Protein AF-A0A932DMV0-F1 (afdb_monomer)

Radius of gyration: 22.1 Å; Cα contacts (8 Å, |Δi|>4): 110; chains: 1; bounding box: 45×32×61 Å

Structure (mmCIF, N/CA/C/O backbone):
data_AF-A0A932DMV0-F1
#
_entry.id   AF-A0A932DMV0-F1
#
loop_
_atom_site.group_PDB
_atom_site.id
_atom_site.type_symbol
_atom_site.label_atom_id
_atom_site.label_alt_id
_atom_site.label_comp_id
_atom_site.label_asym_id
_atom_site.label_entity_id
_atom_site.label_seq_id
_atom_site.pdbx_PDB_ins_code
_atom_site.Cartn_x
_atom_site.Cartn_y
_atom_site.Cartn_z
_atom_site.occupancy
_atom_site.B_iso_or_equiv
_atom_site.auth_seq_id
_atom_site.auth_comp_id
_atom_site.auth_asym_id
_atom_site.auth_atom_id
_atom_site.pdbx_PDB_model_num
ATOM 1 N N . VAL A 1 1 ? 15.074 -5.348 -21.828 1.00 85.62 1 VAL A N 1
ATOM 2 C CA . VAL A 1 1 ? 14.915 -6.667 -22.477 1.00 85.62 1 VAL A CA 1
ATOM 3 C C . VAL A 1 1 ? 15.693 -6.697 -23.782 1.00 85.62 1 VAL A C 1
ATOM 5 O O . VAL A 1 1 ? 15.399 -5.879 -24.651 1.00 85.62 1 VAL A O 1
ATOM 8 N N . PRO A 1 2 ? 16.720 -7.553 -23.902 1.00 90.94 2 PRO A N 1
ATOM 9 C CA . PRO A 1 2 ? 17.424 -7.769 -25.163 1.00 90.94 2 PRO A CA 1
ATOM 10 C C . PRO A 1 2 ? 16.504 -8.474 -26.169 1.00 90.94 2 PRO A C 1
ATOM 12 O O . PRO A 1 2 ? 15.590 -9.199 -25.781 1.00 90.94 2 PRO A O 1
ATOM 15 N N . GLY A 1 3 ? 16.737 -8.282 -27.464 1.00 93.56 3 GLY A N 1
ATOM 16 C CA . GLY A 1 3 ? 15.929 -8.932 -28.498 1.00 93.56 3 GLY A CA 1
ATOM 17 C C . GLY A 1 3 ? 16.703 -9.274 -29.765 1.00 93.56 3 GLY A C 1
ATOM 18 O O . GLY A 1 3 ? 17.837 -8.836 -29.957 1.00 93.56 3 GLY A O 1
ATOM 19 N N . ASN A 1 4 ? 16.082 -10.070 -30.638 1.00 95.50 4 ASN A N 1
ATOM 20 C CA . ASN A 1 4 ? 16.694 -10.544 -31.881 1.00 95.50 4 ASN A CA 1
ATOM 21 C C . ASN A 1 4 ? 17.152 -9.369 -32.768 1.00 95.50 4 ASN A C 1
ATOM 23 O O . ASN A 1 4 ? 16.371 -8.465 -33.057 1.00 95.50 4 ASN A O 1
ATOM 27 N N . ILE A 1 5 ? 18.398 -9.417 -33.249 1.00 93.19 5 ILE A N 1
ATOM 28 C CA . ILE A 1 5 ? 19.020 -8.373 -34.079 1.00 93.19 5 ILE A CA 1
ATOM 29 C C . ILE A 1 5 ? 18.283 -8.095 -35.400 1.00 93.19 5 ILE A C 1
ATOM 31 O O . ILE A 1 5 ? 18.392 -6.992 -35.934 1.00 93.19 5 ILE A O 1
ATOM 35 N N . ILE A 1 6 ? 17.524 -9.067 -35.921 1.00 95.38 6 ILE A N 1
ATOM 36 C CA . ILE A 1 6 ? 16.751 -8.930 -37.166 1.00 95.38 6 ILE A CA 1
ATOM 37 C C . ILE A 1 6 ? 15.407 -8.226 -36.908 1.00 95.38 6 ILE A C 1
ATOM 39 O O . ILE A 1 6 ? 14.844 -7.592 -37.802 1.00 95.38 6 ILE A O 1
ATOM 43 N N . ASN A 1 7 ? 14.890 -8.279 -35.676 1.00 95.38 7 ASN A N 1
ATOM 44 C CA . ASN A 1 7 ? 13.628 -7.637 -35.334 1.00 95.38 7 ASN A CA 1
ATOM 45 C C . ASN A 1 7 ? 13.817 -6.117 -35.206 1.00 95.38 7 ASN A C 1
ATOM 47 O O . ASN A 1 7 ? 14.550 -5.626 -34.344 1.00 95.38 7 ASN A O 1
ATOM 51 N N . ARG A 1 8 ? 13.098 -5.347 -36.033 1.00 93.94 8 ARG A N 1
ATOM 52 C CA . ARG A 1 8 ? 13.139 -3.875 -35.999 1.00 93.94 8 ARG A CA 1
ATOM 53 C C . ARG A 1 8 ? 12.803 -3.306 -34.617 1.00 93.94 8 ARG A C 1
ATOM 55 O O . ARG A 1 8 ? 13.437 -2.328 -34.222 1.00 93.94 8 ARG A O 1
ATOM 62 N N . ASN A 1 9 ? 11.900 -3.942 -33.869 1.00 95.56 9 ASN A N 1
ATOM 63 C CA . ASN A 1 9 ? 11.482 -3.487 -32.538 1.00 95.56 9 ASN A CA 1
ATOM 64 C C . ASN A 1 9 ? 12.571 -3.684 -31.469 1.00 95.56 9 ASN A C 1
ATOM 66 O O . ASN A 1 9 ? 12.547 -3.024 -30.434 1.00 95.56 9 ASN A O 1
ATOM 70 N N . SER A 1 10 ? 13.565 -4.541 -31.721 1.00 95.88 10 SER A N 1
ATOM 71 C CA . SER A 1 10 ? 14.665 -4.808 -30.785 1.00 95.88 10 SER A CA 1
ATOM 72 C C . SER A 1 10 ? 15.847 -3.845 -30.944 1.00 95.88 10 SER A C 1
ATOM 74 O O . SER A 1 10 ? 16.721 -3.805 -30.080 1.00 95.88 10 SER A O 1
ATOM 76 N N . ARG A 1 11 ? 15.874 -3.017 -32.003 1.00 95.38 11 ARG A N 1
ATOM 77 C CA . ARG A 1 11 ? 16.977 -2.070 -32.265 1.00 95.38 11 ARG A CA 1
ATOM 78 C C . ARG A 1 11 ? 17.179 -1.064 -31.130 1.00 95.38 11 ARG A C 1
ATOM 80 O O . ARG A 1 11 ? 18.318 -0.794 -30.766 1.00 95.38 11 ARG A O 1
ATOM 87 N N . GLY A 1 12 ? 16.092 -0.510 -30.588 1.00 95.88 12 GLY A N 1
ATOM 88 C CA . GLY A 1 12 ? 16.136 0.468 -29.495 1.00 95.88 12 GLY A CA 1
ATOM 89 C C . GLY A 1 12 ? 16.682 -0.132 -28.196 1.00 95.88 12 GLY A C 1
ATOM 90 O O . GLY A 1 12 ? 17.733 0.314 -27.735 1.00 95.88 12 GLY A O 1
ATOM 91 N N . PRO A 1 13 ? 16.038 -1.181 -27.645 1.00 95.44 13 PRO A N 1
ATOM 92 C CA . PRO A 1 13 ? 16.512 -1.852 -26.436 1.00 95.44 13 PRO A CA 1
ATOM 93 C C . PRO A 1 13 ? 17.967 -2.329 -26.536 1.00 95.44 13 PRO A C 1
ATOM 95 O O . PRO A 1 13 ? 18.750 -2.089 -25.622 1.00 95.44 13 PRO A O 1
ATOM 98 N N . ASN A 1 14 ? 18.368 -2.918 -27.668 1.00 96.25 14 ASN A N 1
ATOM 99 C CA . ASN A 1 14 ? 19.745 -3.380 -27.861 1.00 96.25 14 ASN A CA 1
ATOM 100 C C . ASN A 1 14 ? 20.757 -2.220 -27.899 1.00 96.25 14 ASN A C 1
ATOM 102 O O . ASN A 1 14 ? 21.862 -2.357 -27.378 1.00 96.25 14 ASN A O 1
ATOM 106 N N . ARG A 1 15 ? 20.388 -1.065 -28.473 1.00 96.50 15 ARG A N 1
ATOM 107 C CA . ARG A 1 15 ? 21.249 0.128 -28.486 1.00 96.50 15 ARG A CA 1
ATOM 108 C C . ARG A 1 15 ? 21.424 0.727 -27.093 1.00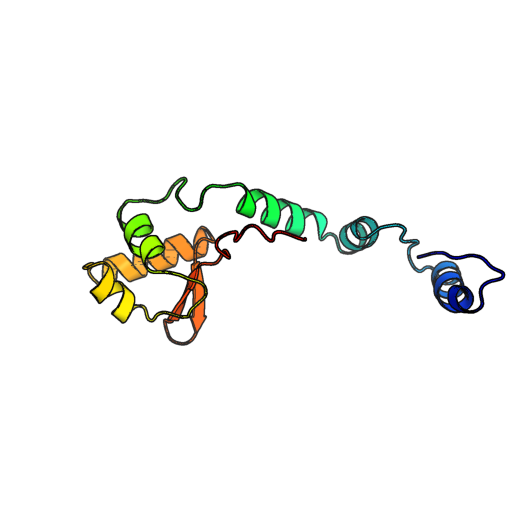 96.50 15 ARG A C 1
ATOM 110 O O . ARG A 1 15 ? 22.531 1.131 -26.759 1.00 96.50 15 ARG A O 1
ATOM 117 N N . LEU A 1 16 ? 20.365 0.759 -26.284 1.00 96.19 16 LEU A N 1
ATOM 118 C CA . LEU A 1 16 ? 20.455 1.211 -24.892 1.00 96.19 16 LEU A CA 1
ATOM 119 C C . LEU A 1 16 ? 21.396 0.311 -24.085 1.00 96.19 16 LEU A 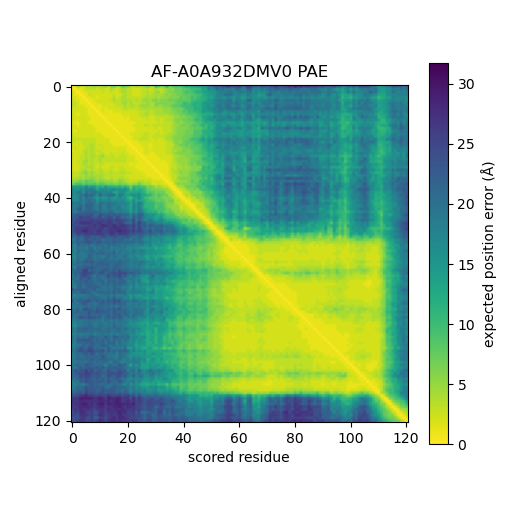C 1
ATOM 121 O O . LEU A 1 16 ? 22.248 0.819 -23.363 1.00 96.19 16 LEU A O 1
ATOM 125 N N . ILE A 1 17 ? 21.308 -1.011 -24.271 1.00 95.31 17 ILE A N 1
ATOM 126 C CA . ILE A 1 17 ? 22.221 -1.969 -23.627 1.00 95.31 17 ILE A CA 1
ATOM 127 C C . ILE A 1 17 ? 23.671 -1.716 -24.066 1.00 95.31 17 ILE A C 1
ATOM 129 O O . ILE A 1 17 ? 24.568 -1.660 -23.230 1.00 95.31 17 ILE A O 1
ATOM 133 N N . GLN A 1 18 ? 23.909 -1.466 -25.359 1.00 95.50 18 GLN A N 1
ATOM 134 C CA . GLN A 1 18 ? 25.239 -1.100 -25.867 1.00 95.50 18 GLN A CA 1
ATOM 135 C C . GLN A 1 18 ? 25.779 0.206 -25.252 1.00 95.50 18 GLN A C 1
ATOM 137 O O . GLN A 1 18 ? 26.989 0.370 -25.124 1.00 95.50 18 GLN A O 1
ATOM 142 N N . GLN A 1 19 ? 24.896 1.132 -24.870 1.00 97.19 19 GLN A N 1
ATOM 143 C CA . GLN A 1 19 ? 25.236 2.403 -24.222 1.00 97.19 19 GLN A CA 1
ATOM 144 C C . GLN A 1 19 ? 25.393 2.291 -22.695 1.00 97.19 19 GLN A C 1
ATOM 146 O O . GLN A 1 19 ? 25.602 3.307 -22.037 1.00 97.19 19 GLN A O 1
ATOM 151 N N . GLY A 1 20 ? 25.316 1.081 -22.133 1.00 92.69 20 GLY A N 1
ATOM 152 C CA . GLY A 1 20 ? 25.510 0.831 -20.703 1.00 92.69 20 GLY A CA 1
ATOM 153 C C . GLY A 1 20 ? 24.220 0.651 -19.906 1.00 92.69 20 GLY A C 1
ATOM 154 O O . GLY A 1 20 ? 24.286 0.535 -18.685 1.00 92.69 20 GLY A O 1
ATOM 155 N N . ALA A 1 21 ? 23.049 0.597 -20.551 1.00 94.69 21 ALA A N 1
ATOM 156 C CA . ALA A 1 21 ? 21.836 0.191 -19.850 1.00 94.69 21 ALA A CA 1
ATOM 157 C C . ALA A 1 21 ? 21.946 -1.273 -19.402 1.00 94.69 21 ALA A C 1
ATOM 159 O O . ALA A 1 21 ? 22.394 -2.142 -20.158 1.00 94.69 21 ALA A O 1
ATOM 160 N N . LYS A 1 22 ? 21.480 -1.560 -18.185 1.00 93.00 22 LYS A N 1
ATOM 161 C CA . LYS A 1 22 ? 21.433 -2.924 -17.660 1.00 93.00 22 LYS A CA 1
ATOM 162 C C . LYS A 1 22 ? 20.570 -3.824 -18.544 1.00 93.00 22 LYS A C 1
ATOM 164 O O . LYS A 1 22 ? 19.466 -3.467 -18.966 1.00 93.00 22 LYS A O 1
ATOM 169 N N . LEU A 1 23 ? 21.072 -5.026 -18.797 1.00 93.25 23 LEU A N 1
ATOM 170 C CA . LEU A 1 23 ? 20.312 -6.083 -19.445 1.00 93.25 23 LEU A CA 1
ATOM 171 C C . LEU A 1 23 ? 19.307 -6.666 -18.441 1.00 93.25 23 LEU A C 1
ATOM 173 O O . LEU A 1 23 ? 19.675 -7.057 -17.342 1.00 93.25 23 LEU A O 1
ATOM 177 N N . VAL A 1 24 ? 18.036 -6.707 -18.838 1.00 95.00 24 VAL A N 1
ATOM 178 C CA . VAL A 1 24 ? 16.897 -7.135 -18.009 1.00 95.00 24 VAL A CA 1
ATOM 179 C C . VAL A 1 24 ? 16.170 -8.259 -18.736 1.00 95.00 24 VAL A C 1
ATOM 181 O O . VAL A 1 24 ? 15.762 -8.060 -19.886 1.00 95.00 24 VAL A O 1
ATOM 184 N N . LEU A 1 25 ? 16.013 -9.407 -18.086 1.00 93.75 25 LEU A N 1
ATOM 185 C CA . LEU A 1 25 ? 15.310 -10.604 -18.557 1.00 93.75 25 LEU A CA 1
ATOM 186 C C . LEU A 1 25 ? 13.977 -10.819 -17.827 1.00 93.75 25 LEU A C 1
ATOM 188 O O . LEU A 1 25 ? 13.082 -11.458 -18.376 1.00 93.75 25 LEU A O 1
ATOM 192 N N . SER A 1 26 ? 13.831 -10.263 -16.625 1.00 91.81 26 SER A N 1
ATOM 193 C CA . SER A 1 26 ? 12.632 -10.370 -15.791 1.00 91.81 26 SER A CA 1
ATOM 194 C C . SER A 1 26 ? 12.359 -9.072 -15.021 1.00 91.81 26 SER A C 1
ATOM 196 O O . SER A 1 26 ? 13.194 -8.168 -14.990 1.00 91.81 26 SER A O 1
ATOM 198 N N . ALA A 1 27 ? 11.193 -8.968 -14.377 1.00 89.12 27 ALA A N 1
ATOM 199 C CA . ALA A 1 27 ? 10.910 -7.846 -13.479 1.00 89.12 27 ALA A CA 1
ATOM 200 C C . ALA A 1 27 ? 11.898 -7.790 -12.293 1.00 89.12 27 ALA A C 1
ATOM 202 O O . ALA A 1 27 ? 12.235 -6.698 -11.833 1.00 89.12 27 ALA A O 1
ATOM 203 N N . ASP A 1 28 ? 12.420 -8.940 -11.850 1.00 87.56 28 ASP A N 1
ATOM 204 C CA . ASP A 1 28 ? 13.357 -9.030 -10.727 1.00 87.56 28 ASP A CA 1
ATOM 205 C C . ASP A 1 28 ? 14.678 -8.299 -10.987 1.00 87.56 28 ASP A C 1
ATOM 207 O O . ASP A 1 28 ? 15.227 -7.695 -10.065 1.00 87.56 28 ASP A O 1
ATOM 211 N N . ASP A 1 29 ? 15.163 -8.272 -12.233 1.00 89.62 29 ASP A N 1
ATOM 212 C CA . ASP A 1 29 ? 16.415 -7.579 -12.576 1.00 89.62 29 ASP A CA 1
ATOM 213 C C . ASP A 1 29 ? 16.286 -6.054 -12.418 1.00 89.62 29 ASP A C 1
ATOM 215 O O . ASP A 1 29 ? 17.260 -5.371 -12.074 1.00 89.62 29 ASP A O 1
ATOM 219 N N . VAL A 1 30 ? 15.078 -5.525 -12.658 1.00 89.56 30 VAL A N 1
ATOM 220 C CA . VAL A 1 30 ? 14.733 -4.110 -12.449 1.00 89.56 30 VAL A CA 1
ATOM 221 C C . VAL A 1 30 ? 14.649 -3.811 -10.958 1.00 89.56 30 VAL A C 1
ATOM 223 O O . VAL A 1 30 ? 15.229 -2.831 -10.492 1.00 89.56 30 VAL A O 1
ATOM 226 N N . LEU A 1 31 ? 13.961 -4.670 -10.199 1.00 88.06 31 LEU A N 1
ATOM 227 C CA . LEU A 1 31 ? 13.841 -4.529 -8.748 1.00 88.06 31 LEU A CA 1
ATOM 228 C C . LEU A 1 31 ? 15.201 -4.618 -8.052 1.00 88.06 31 LEU A C 1
ATOM 230 O O . LEU A 1 31 ? 15.430 -3.908 -7.077 1.00 88.06 31 LEU A O 1
ATOM 234 N N . GLU A 1 32 ? 16.108 -5.460 -8.548 1.00 86.25 32 GLU A N 1
ATOM 235 C CA . GLU A 1 32 ? 17.483 -5.538 -8.057 1.00 86.25 32 GLU A CA 1
ATOM 236 C C . GLU A 1 32 ? 18.234 -4.228 -8.262 1.00 86.25 32 GLU A C 1
ATOM 238 O O . GLU A 1 32 ? 18.839 -3.717 -7.326 1.00 86.25 32 GLU A O 1
ATOM 243 N N . GLU A 1 33 ? 18.161 -3.666 -9.470 1.00 89.56 33 GLU A N 1
ATOM 244 C CA . GLU A 1 33 ? 18.897 -2.447 -9.815 1.00 89.56 33 GLU A CA 1
ATOM 245 C C . GLU A 1 33 ? 18.445 -1.244 -8.992 1.00 89.56 33 GLU A C 1
ATOM 247 O O . GLU A 1 33 ? 19.246 -0.412 -8.574 1.00 89.56 33 GLU A O 1
ATOM 252 N N . LEU A 1 34 ? 17.144 -1.175 -8.726 1.00 87.06 34 LEU A N 1
ATOM 253 C CA . LEU A 1 34 ? 16.551 -0.125 -7.910 1.00 87.06 34 LEU A CA 1
ATOM 254 C C . LEU A 1 34 ? 16.652 -0.413 -6.402 1.00 87.06 34 LEU A C 1
ATOM 256 O O . LEU A 1 34 ? 16.133 0.368 -5.608 1.00 87.06 34 LEU A O 1
ATOM 260 N N . ASN A 1 35 ? 17.291 -1.516 -5.988 1.00 82.19 35 ASN A N 1
ATOM 261 C CA . ASN A 1 35 ? 17.331 -1.994 -4.599 1.00 82.19 35 ASN A CA 1
ATOM 262 C C . ASN A 1 35 ? 15.935 -2.154 -3.952 1.00 82.19 35 ASN A C 1
ATOM 264 O O . ASN A 1 35 ? 15.763 -2.023 -2.741 1.00 82.19 35 ASN A O 1
ATOM 268 N N . LEU A 1 36 ? 14.918 -2.481 -4.753 1.00 81.62 36 LEU A N 1
ATOM 269 C CA . LEU A 1 36 ? 13.523 -2.634 -4.325 1.00 81.62 36 LEU A CA 1
ATOM 270 C C . LEU A 1 36 ? 13.163 -4.056 -3.873 1.00 81.62 36 LEU A C 1
ATOM 272 O O . LEU A 1 36 ? 12.052 -4.269 -3.387 1.00 81.62 36 LEU A O 1
ATOM 276 N N . LYS A 1 3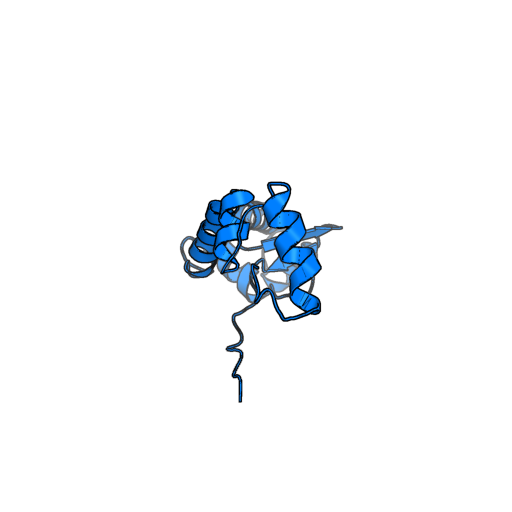7 ? 14.088 -5.023 -3.952 1.00 69.75 37 LYS A N 1
ATOM 277 C CA . LYS A 1 37 ? 13.856 -6.393 -3.447 1.00 69.75 37 LYS A CA 1
ATOM 278 C C . LYS A 1 37 ? 13.474 -6.415 -1.962 1.00 69.75 37 LYS A C 1
ATOM 280 O O . LYS A 1 37 ? 12.642 -7.215 -1.546 1.00 69.75 37 LYS A O 1
ATOM 285 N N . MET A 1 38 ? 14.027 -5.511 -1.151 1.00 64.06 38 MET A N 1
ATOM 286 C CA . MET A 1 38 ? 13.623 -5.396 0.255 1.00 64.06 38 MET A CA 1
ATOM 287 C C . MET A 1 38 ? 12.171 -4.934 0.410 1.00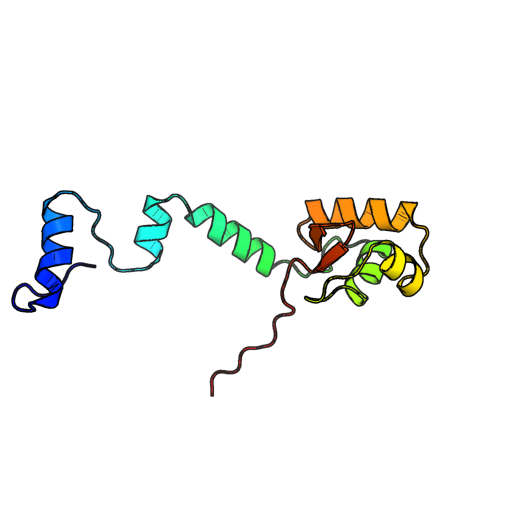 64.06 38 MET A C 1
ATOM 289 O O . MET A 1 38 ? 11.475 -5.429 1.292 1.00 64.06 38 MET A O 1
ATOM 293 N N . VAL A 1 39 ? 11.694 -4.036 -0.454 1.00 64.12 39 VAL A N 1
ATOM 294 C CA . VAL A 1 39 ? 10.320 -3.515 -0.404 1.00 64.12 39 VAL A CA 1
ATOM 295 C C . VAL A 1 39 ? 9.321 -4.610 -0.769 1.00 64.12 39 VAL A C 1
ATOM 297 O O . VAL A 1 39 ? 8.300 -4.754 -0.098 1.00 64.12 39 VAL A O 1
ATOM 300 N N . THR A 1 40 ? 9.627 -5.441 -1.770 1.00 62.44 40 THR A N 1
ATOM 301 C CA . THR A 1 40 ? 8.761 -6.568 -2.147 1.00 62.44 40 THR A CA 1
ATOM 302 C C . THR A 1 40 ? 8.743 -7.656 -1.081 1.00 62.44 40 THR A C 1
ATOM 304 O O . THR A 1 40 ? 7.666 -8.139 -0.742 1.00 62.44 40 THR A O 1
ATOM 307 N N . HIS A 1 41 ? 9.890 -7.992 -0.482 1.00 61.34 41 HIS A N 1
ATOM 308 C CA . HIS A 1 41 ? 9.941 -8.938 0.636 1.00 61.34 41 HIS A CA 1
ATOM 309 C C . HIS A 1 41 ? 9.200 -8.418 1.874 1.00 61.34 41 HIS A C 1
ATOM 311 O O . HIS A 1 41 ? 8.479 -9.182 2.508 1.00 61.34 41 HIS A O 1
ATOM 317 N N . GLN A 1 42 ? 9.309 -7.127 2.201 1.00 61.06 42 GLN A N 1
ATOM 318 C CA . GLN A 1 42 ? 8.554 -6.517 3.302 1.00 61.06 42 GLN A CA 1
ATOM 319 C C . GLN A 1 42 ? 7.050 -6.481 3.022 1.00 61.06 42 GLN A C 1
ATOM 321 O O . GLN A 1 42 ? 6.259 -6.767 3.919 1.00 61.06 42 GLN A O 1
ATOM 326 N N . ALA A 1 43 ? 6.643 -6.180 1.786 1.00 62.84 43 ALA A N 1
ATOM 327 C CA . ALA A 1 43 ? 5.244 -6.218 1.373 1.00 62.84 43 ALA A CA 1
ATOM 328 C C . ALA A 1 43 ? 4.675 -7.646 1.416 1.00 62.84 43 ALA A C 1
ATOM 330 O O . ALA A 1 43 ? 3.564 -7.846 1.898 1.00 62.84 43 ALA A O 1
ATOM 331 N N . GLN A 1 44 ? 5.444 -8.649 0.981 1.00 62.19 44 GLN A N 1
ATOM 332 C CA . GLN A 1 44 ? 5.056 -10.062 1.032 1.00 62.19 44 GLN A CA 1
ATOM 333 C C . GLN A 1 44 ? 5.022 -10.609 2.463 1.00 62.19 44 GLN A C 1
ATOM 335 O O . GLN A 1 44 ? 4.064 -11.288 2.823 1.00 62.19 44 GLN A O 1
ATOM 340 N N . ALA A 1 45 ? 6.013 -10.282 3.296 1.00 59.06 45 ALA A N 1
ATOM 341 C CA . ALA A 1 45 ? 6.027 -10.645 4.713 1.00 59.06 45 ALA A CA 1
ATOM 342 C C . ALA A 1 45 ? 4.846 -10.004 5.453 1.00 59.06 45 ALA A C 1
ATOM 344 O O . ALA A 1 45 ? 4.141 -10.682 6.200 1.00 59.06 45 ALA A O 1
ATOM 345 N N . ARG A 1 46 ? 4.551 -8.726 5.166 1.00 58.53 46 ARG A N 1
ATOM 346 C CA . ARG A 1 46 ? 3.311 -8.085 5.616 1.00 58.53 46 ARG A CA 1
ATOM 347 C C . ARG A 1 46 ? 2.089 -8.825 5.081 1.00 58.53 46 ARG A C 1
ATOM 349 O O . ARG A 1 46 ? 1.194 -9.081 5.859 1.00 58.53 46 ARG A O 1
ATOM 356 N N . ALA A 1 47 ? 2.042 -9.243 3.819 1.00 57.25 47 ALA A N 1
ATOM 357 C CA . ALA A 1 47 ? 0.892 -9.962 3.263 1.00 57.25 47 ALA A CA 1
ATOM 358 C C . ALA A 1 47 ? 0.659 -11.367 3.861 1.00 57.25 47 ALA A C 1
ATOM 360 O O . ALA A 1 47 ? -0.459 -11.873 3.772 1.00 57.25 47 ALA A O 1
ATOM 361 N N . GLN A 1 48 ? 1.683 -11.997 4.449 1.00 54.03 48 GLN A N 1
ATOM 362 C CA . GLN A 1 48 ? 1.604 -13.341 5.043 1.00 54.03 48 GLN A CA 1
ATOM 363 C C . GLN A 1 48 ? 1.210 -13.352 6.528 1.00 54.03 48 GLN A C 1
ATOM 365 O O . GLN A 1 48 ? 0.698 -14.361 7.002 1.00 54.03 48 GLN A O 1
ATOM 370 N N . LEU A 1 49 ? 1.403 -12.251 7.259 1.00 54.22 49 LEU A N 1
ATOM 371 C CA . LEU A 1 49 ? 0.951 -12.133 8.650 1.00 54.22 49 LEU A CA 1
ATOM 372 C C . LEU A 1 49 ? -0.579 -12.036 8.697 1.00 54.22 49 LEU A C 1
ATOM 374 O O . LEU A 1 49 ? -1.112 -11.156 8.028 1.00 54.22 49 LEU A O 1
ATOM 378 N N . PRO A 1 50 ? -1.318 -12.849 9.463 1.00 58.06 50 PRO A N 1
ATOM 379 C CA . PRO A 1 50 ? -2.752 -12.639 9.671 1.00 58.06 50 PRO A CA 1
ATOM 380 C C . PRO A 1 50 ? -3.034 -11.194 10.119 1.00 58.06 50 PRO A C 1
ATOM 382 O O . PRO A 1 50 ? -2.299 -10.670 10.951 1.00 58.06 50 PRO A O 1
ATOM 385 N N . LEU A 1 51 ? -4.092 -10.538 9.608 1.00 58.84 51 LEU A N 1
ATOM 386 C CA . LEU A 1 51 ? -4.478 -9.180 10.062 1.00 58.84 51 LEU A CA 1
ATOM 387 C C . LEU A 1 51 ? -4.637 -9.099 11.592 1.00 58.84 51 LEU A C 1
ATOM 389 O O . LEU A 1 51 ? -4.498 -8.029 12.173 1.00 58.84 51 LEU A O 1
ATOM 393 N N . PHE A 1 52 ? -4.939 -10.235 12.220 1.00 59.41 52 PHE A N 1
ATOM 394 C CA . PHE A 1 52 ? -5.240 -10.363 13.638 1.00 59.41 52 PHE A CA 1
ATOM 395 C C . PHE A 1 52 ? -4.084 -10.901 14.489 1.00 59.41 52 PHE A C 1
ATOM 397 O O . PHE A 1 52 ? -4.264 -11.041 15.702 1.00 59.41 52 PHE A O 1
ATOM 404 N N . ASP A 1 53 ? -2.937 -11.238 13.891 1.00 61.12 53 ASP A N 1
ATOM 405 C CA . ASP A 1 53 ? -1.780 -11.725 14.648 1.00 61.12 53 ASP A CA 1
ATOM 406 C C . ASP A 1 53 ? -1.118 -10.539 15.361 1.00 61.12 53 ASP A C 1
ATOM 408 O O . ASP A 1 53 ? -0.622 -9.607 14.729 1.00 61.12 53 ASP A O 1
ATOM 412 N N . GLY A 1 54 ? -1.173 -10.542 16.696 1.00 65.94 54 GLY A N 1
ATOM 413 C CA . GLY A 1 54 ? -0.747 -9.411 17.529 1.00 65.94 54 GLY A CA 1
ATOM 414 C C . GLY A 1 54 ? -1.755 -8.258 17.618 1.00 65.94 54 GLY A C 1
ATOM 415 O O . GLY A 1 54 ? -1.370 -7.158 18.028 1.00 65.94 54 GLY A O 1
ATOM 416 N N . ALA A 1 55 ? -3.012 -8.500 17.217 1.00 73.56 55 ALA A N 1
ATOM 417 C CA . ALA A 1 55 ? -4.109 -7.563 17.420 1.00 73.56 55 ALA A CA 1
ATOM 418 C C . ALA A 1 55 ? -4.736 -7.731 18.812 1.00 73.56 55 ALA A C 1
ATOM 420 O O . ALA A 1 55 ? -5.158 -8.837 19.171 1.00 73.56 55 ALA A O 1
ATOM 421 N N . ASP A 1 56 ? -4.831 -6.634 19.561 1.00 83.12 56 ASP A N 1
ATOM 422 C CA . ASP A 1 56 ? -5.583 -6.591 20.821 1.00 83.12 56 ASP A CA 1
ATOM 423 C C . ASP A 1 56 ? -7.097 -6.596 20.541 1.00 83.12 56 ASP A C 1
ATOM 425 O O . ASP A 1 56 ? -7.538 -6.330 19.420 1.00 83.12 56 ASP A O 1
ATOM 429 N N . ASP A 1 57 ? -7.926 -6.868 21.551 1.00 84.81 57 ASP A N 1
ATOM 430 C CA . ASP A 1 57 ? -9.388 -6.952 21.379 1.00 84.81 57 ASP A CA 1
ATOM 431 C C . ASP A 1 57 ? -9.990 -5.660 20.800 1.00 84.81 57 ASP A C 1
ATOM 433 O O . ASP A 1 57 ? -10.861 -5.699 19.930 1.00 84.81 57 ASP A O 1
ATOM 437 N N . THR A 1 58 ? -9.452 -4.510 21.210 1.00 85.75 58 THR A N 1
ATOM 438 C CA . THR A 1 58 ? -9.799 -3.185 20.676 1.00 85.75 58 THR A CA 1
ATOM 439 C C . THR A 1 58 ? -9.466 -3.062 19.187 1.00 85.75 58 THR A C 1
ATOM 441 O O . THR A 1 58 ? -10.267 -2.551 18.406 1.00 85.75 58 THR A O 1
ATOM 444 N N . GLU A 1 59 ? -8.292 -3.546 18.773 1.00 88.31 59 GLU A N 1
ATOM 445 C CA . GLU A 1 59 ? -7.848 -3.492 17.377 1.00 88.31 59 GLU A CA 1
ATOM 446 C C . GLU A 1 59 ? -8.700 -4.429 16.508 1.00 88.31 59 GLU A C 1
ATOM 448 O O . GLU A 1 59 ? -9.107 -4.050 15.410 1.00 88.31 59 GLU A O 1
ATOM 453 N N . ARG A 1 60 ? -9.062 -5.617 17.021 1.00 86.25 60 ARG A N 1
ATOM 454 C CA . ARG A 1 60 ? -9.984 -6.545 16.339 1.00 86.25 60 ARG A CA 1
ATOM 455 C C . ARG A 1 60 ? -11.366 -5.936 16.116 1.00 86.25 60 ARG A C 1
ATOM 457 O O . ARG A 1 60 ? -11.918 -6.075 15.023 1.00 86.25 60 ARG A O 1
ATOM 464 N N . ALA A 1 61 ? -11.911 -5.260 17.127 1.00 87.44 61 ALA A N 1
ATOM 465 C CA . ALA A 1 61 ? -13.202 -4.587 17.013 1.00 87.44 61 ALA A CA 1
ATOM 466 C C . ALA A 1 61 ? -13.177 -3.522 15.903 1.00 87.44 61 ALA A C 1
ATOM 468 O O . ALA A 1 61 ? -14.055 -3.506 15.044 1.00 87.44 61 ALA A O 1
ATOM 469 N N . LEU A 1 62 ? -12.123 -2.701 15.846 1.00 89.00 62 LEU A N 1
ATOM 470 C CA . LEU A 1 62 ? -11.964 -1.680 14.804 1.00 89.00 62 LEU A CA 1
ATOM 471 C C . LEU A 1 62 ? -11.764 -2.281 13.405 1.00 89.00 62 LEU A C 1
ATOM 473 O O . LEU A 1 62 ? -12.377 -1.817 12.445 1.00 89.00 62 LEU A O 1
ATOM 477 N N . LEU A 1 63 ? -10.958 -3.340 13.280 1.00 87.06 63 LEU A N 1
ATOM 478 C CA . LEU A 1 63 ? -10.731 -4.034 12.004 1.00 87.06 63 LEU A CA 1
ATOM 479 C C . LEU A 1 63 ? -11.998 -4.668 11.424 1.00 87.06 63 LEU A C 1
ATOM 481 O O . LEU A 1 63 ? -12.074 -4.850 10.215 1.00 87.06 63 LEU A O 1
ATOM 485 N N . THR A 1 64 ? -12.992 -4.983 12.256 1.00 86.69 64 THR A N 1
ATOM 486 C CA . THR A 1 64 ? -14.277 -5.535 11.792 1.00 86.69 64 THR A CA 1
ATOM 487 C C . THR A 1 64 ? -15.097 -4.501 11.010 1.00 86.69 64 THR A C 1
ATOM 489 O O . THR A 1 64 ? -15.914 -4.870 10.169 1.00 86.69 64 THR A O 1
ATOM 492 N N . HIS A 1 65 ? -14.866 -3.207 11.255 1.00 88.19 65 HIS A N 1
ATOM 493 C CA . HIS A 1 65 ? -15.583 -2.104 10.609 1.00 88.19 65 HIS A CA 1
ATOM 494 C C . HIS A 1 65 ? -14.782 -1.410 9.498 1.00 88.19 65 HIS A C 1
ATOM 496 O O . HIS A 1 65 ? -15.358 -0.666 8.709 1.00 88.19 65 HIS A O 1
ATOM 502 N N . LEU A 1 66 ? -13.468 -1.637 9.423 1.00 86.38 66 LEU A N 1
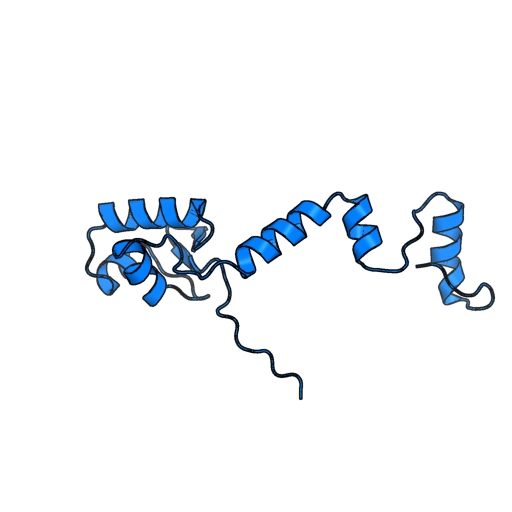ATOM 503 C CA . LEU A 1 66 ? -12.593 -1.010 8.433 1.00 86.38 66 LEU A CA 1
ATOM 504 C C . LEU A 1 66 ? -12.509 -1.836 7.147 1.00 86.38 66 LEU A C 1
ATOM 506 O O . LEU A 1 66 ? -12.157 -3.013 7.168 1.00 86.38 66 LEU A O 1
ATOM 510 N N . SER A 1 67 ? -12.765 -1.186 6.013 1.00 83.88 67 SER A N 1
ATOM 511 C CA . SER A 1 67 ? -12.661 -1.770 4.673 1.00 83.88 67 SER A CA 1
ATOM 512 C C . SER A 1 67 ? -11.770 -0.901 3.768 1.00 83.88 67 SER A C 1
ATOM 514 O O . SER A 1 67 ? -10.991 -0.074 4.254 1.00 83.88 67 SER A O 1
ATOM 516 N N . ALA A 1 68 ? -11.850 -1.095 2.447 1.00 77.81 68 ALA A N 1
ATOM 517 C CA . ALA A 1 68 ? -11.238 -0.190 1.474 1.00 77.81 68 ALA A CA 1
ATOM 518 C C . ALA A 1 68 ? -11.941 1.183 1.413 1.00 77.81 68 ALA A C 1
ATOM 520 O O . ALA A 1 68 ? -11.378 2.134 0.866 1.00 77.81 68 ALA A O 1
ATOM 521 N N . GLU A 1 69 ? -13.151 1.286 1.969 1.00 84.69 69 GLU A N 1
ATOM 522 C CA . GLU A 1 69 ? -13.935 2.514 2.009 1.00 84.69 69 GLU A CA 1
ATOM 523 C C . GLU A 1 69 ? -13.495 3.404 3.190 1.00 84.69 69 GLU A C 1
ATOM 525 O O . GLU A 1 69 ? -13.390 2.912 4.318 1.00 84.69 69 GLU A O 1
ATOM 530 N N . PRO A 1 70 ? -13.180 4.694 2.954 1.00 88.81 70 PRO A N 1
ATOM 531 C CA . PRO A 1 70 ? -12.740 5.615 4.003 1.00 88.81 70 PRO A CA 1
ATOM 532 C C . PRO A 1 70 ? -13.789 5.821 5.098 1.00 88.81 70 PRO A C 1
ATOM 534 O O . PRO A 1 70 ? -14.896 6.258 4.803 1.00 88.81 70 PRO A O 1
ATOM 537 N N . LEU A 1 71 ? -13.408 5.585 6.360 1.00 92.81 71 LEU A N 1
ATOM 538 C CA . LEU A 1 71 ? -14.268 5.800 7.528 1.00 92.81 71 LEU A CA 1
ATOM 539 C C . LEU A 1 71 ? -13.650 6.791 8.519 1.00 92.81 71 LEU A C 1
ATOM 541 O O . LEU A 1 71 ? -12.454 6.717 8.823 1.00 92.81 71 LEU A O 1
ATOM 545 N N . HIS A 1 72 ? -14.450 7.733 9.019 1.00 94.19 72 HIS A N 1
ATOM 546 C CA . HIS A 1 72 ? -13.982 8.742 9.969 1.00 94.19 72 HIS A CA 1
ATOM 547 C C . HIS A 1 72 ? -13.763 8.138 11.368 1.00 94.19 72 HIS A C 1
ATOM 549 O O . HIS A 1 72 ? -14.486 7.234 11.789 1.00 94.19 72 HIS A O 1
ATOM 555 N N . ALA A 1 73 ? -12.793 8.662 12.123 1.00 91.69 73 ALA A N 1
ATOM 556 C CA . ALA A 1 73 ? -12.498 8.198 13.483 1.00 91.69 73 ALA A CA 1
ATOM 557 C C . ALA A 1 73 ? -13.726 8.245 14.418 1.00 91.69 73 ALA A C 1
ATOM 559 O O . ALA A 1 73 ? -13.953 7.310 15.182 1.00 91.69 73 ALA A O 1
ATOM 560 N N . ASP A 1 74 ? -14.552 9.288 14.313 1.00 91.62 74 ASP A N 1
ATOM 561 C CA . ASP A 1 74 ? -15.780 9.409 15.114 1.00 91.62 74 ASP A CA 1
ATOM 562 C C . ASP A 1 74 ? -16.828 8.343 14.754 1.00 91.62 74 ASP A C 1
ATOM 564 O O . ASP A 1 74 ? -17.526 7.837 15.632 1.00 91.62 74 ASP A O 1
ATOM 568 N N . GLU A 1 75 ? -16.925 7.952 13.481 1.00 91.81 75 GLU A N 1
ATOM 569 C CA . GLU A 1 75 ? -17.831 6.880 13.049 1.00 91.81 75 GLU A CA 1
ATOM 570 C C . GLU A 1 75 ? -17.362 5.524 13.585 1.00 91.81 75 GLU A C 1
ATOM 572 O O . GLU A 1 75 ? -18.171 4.736 14.078 1.00 91.81 75 GLU A O 1
ATOM 577 N N . LEU A 1 76 ? -16.046 5.285 13.591 1.00 91.50 76 LEU A N 1
ATOM 578 C CA . LEU A 1 76 ? -15.451 4.106 14.223 1.00 91.50 76 LEU A CA 1
ATOM 579 C C . LEU A 1 76 ? -15.737 4.048 15.726 1.00 91.50 76 LEU A C 1
ATOM 581 O O . LEU A 1 76 ? -15.995 2.964 16.247 1.00 91.50 76 LEU A O 1
ATOM 585 N N . CYS A 1 77 ? -15.739 5.187 16.425 1.00 92.56 77 CYS A N 1
ATOM 586 C CA . CYS A 1 77 ? -16.132 5.241 17.836 1.00 92.56 77 CYS A CA 1
ATOM 587 C C . CYS A 1 77 ? -17.568 4.775 18.058 1.00 92.56 77 CYS A C 1
ATOM 589 O O . CYS A 1 77 ? -17.823 4.007 18.987 1.00 92.56 77 CYS A O 1
ATOM 591 N N . VAL A 1 78 ? -18.494 5.221 17.206 1.00 92.81 78 VAL A N 1
ATOM 592 C CA . VAL A 1 78 ? -19.909 4.841 17.300 1.00 92.81 78 VAL A CA 1
ATOM 593 C C . VAL A 1 78 ? -20.094 3.357 16.988 1.00 92.81 78 VAL A C 1
ATOM 595 O O . VAL A 1 78 ? -20.772 2.664 17.742 1.00 92.81 78 VAL A O 1
ATOM 598 N N . LEU A 1 79 ? -19.470 2.859 15.917 1.00 91.00 79 LEU A N 1
ATOM 599 C CA . LEU A 1 79 ? -19.610 1.468 15.476 1.00 91.00 79 LEU A CA 1
ATOM 600 C C . LEU A 1 79 ? -18.985 0.474 16.458 1.00 91.00 79 LEU A C 1
ATOM 602 O O . LEU A 1 79 ? -19.613 -0.524 16.802 1.00 91.00 79 LEU A O 1
ATOM 606 N N . ALA A 1 80 ? -17.778 0.767 16.943 1.00 88.56 80 ALA A N 1
ATOM 607 C CA . ALA A 1 80 ? -17.077 -0.105 17.878 1.00 88.56 80 ALA A CA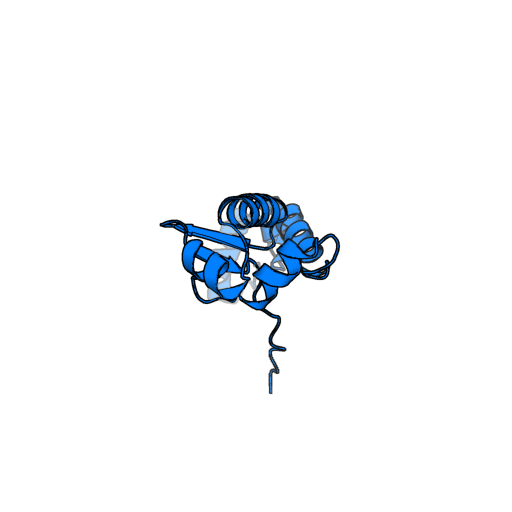 1
ATOM 608 C C . ALA A 1 80 ? -17.553 0.063 19.334 1.00 88.56 80 ALA A C 1
ATOM 610 O O . ALA A 1 80 ? -17.200 -0.748 20.187 1.00 88.56 80 ALA A O 1
ATOM 611 N N . GLY A 1 81 ? -18.323 1.115 19.642 1.00 90.62 81 GLY A N 1
ATOM 612 C CA . GLY A 1 81 ? -18.781 1.414 21.002 1.00 90.62 81 GLY A CA 1
ATOM 613 C C . GLY A 1 81 ? -17.645 1.776 21.965 1.00 90.62 81 GLY A C 1
ATOM 614 O O . GLY A 1 81 ? -17.743 1.521 23.166 1.00 90.62 81 GLY A O 1
ATOM 615 N N . LEU A 1 82 ? -16.550 2.340 21.446 1.00 90.69 82 LEU A N 1
ATOM 616 C CA . LEU A 1 82 ? -15.324 2.617 22.195 1.00 90.69 82 LEU A CA 1
ATOM 617 C C . LEU A 1 82 ? -15.080 4.127 22.357 1.00 90.69 82 LEU A C 1
ATOM 619 O O . LEU A 1 82 ? -15.364 4.900 21.439 1.00 90.69 82 LEU A O 1
ATOM 623 N N . PRO A 1 83 ? -14.487 4.575 23.482 1.00 92.19 83 PRO A N 1
ATOM 624 C CA . PRO A 1 83 ? -14.107 5.974 23.661 1.00 92.19 83 PRO A CA 1
ATOM 625 C C . PRO A 1 83 ? -13.097 6.448 22.606 1.00 92.19 83 PRO A C 1
ATOM 627 O O . PRO A 1 83 ? -12.159 5.722 22.269 1.00 92.19 83 PRO A O 1
ATOM 630 N N . ILE A 1 84 ? -13.210 7.709 22.171 1.00 91.06 84 ILE A N 1
ATOM 631 C CA . ILE A 1 84 ? -12.316 8.318 21.166 1.00 91.06 84 ILE A CA 1
ATOM 632 C C . ILE A 1 84 ? -10.832 8.230 21.529 1.00 91.06 84 ILE A C 1
ATOM 634 O O . ILE A 1 84 ? -9.997 8.038 20.650 1.00 91.06 84 ILE A O 1
ATOM 638 N N . ALA A 1 85 ? -10.489 8.299 22.817 1.00 91.38 85 ALA A N 1
ATOM 639 C CA . ALA A 1 85 ? -9.110 8.139 23.273 1.00 91.38 85 ALA A CA 1
ATOM 640 C C . ALA A 1 85 ? -8.566 6.728 22.978 1.00 91.38 85 ALA A C 1
ATOM 642 O O . ALA A 1 85 ? -7.446 6.585 22.487 1.00 91.38 85 ALA A O 1
ATOM 643 N N . SER A 1 86 ? -9.374 5.693 23.226 1.00 90.81 86 SER A N 1
ATOM 644 C CA . SER A 1 86 ? -9.023 4.297 22.946 1.00 90.81 86 SER A CA 1
ATOM 645 C C . SER A 1 86 ? -8.933 4.039 21.445 1.00 90.81 86 SER A C 1
ATOM 647 O O . SER A 1 86 ? -7.970 3.425 20.996 1.00 90.81 86 SER A O 1
ATOM 649 N N . VAL A 1 87 ? -9.889 4.560 20.668 1.00 92.69 87 VAL A N 1
ATOM 650 C CA . VAL A 1 87 ? -9.897 4.429 19.203 1.00 92.69 87 VAL A CA 1
ATOM 651 C C . VAL A 1 87 ? -8.703 5.143 18.578 1.00 92.69 87 VAL A C 1
ATOM 653 O O . VAL A 1 87 ? -8.000 4.544 17.776 1.00 92.69 87 VAL A O 1
ATOM 656 N N . SER A 1 88 ? -8.405 6.378 18.987 1.00 91.81 88 SER A N 1
ATOM 657 C CA . SER A 1 88 ? -7.273 7.143 18.441 1.00 91.81 88 SER A CA 1
ATOM 658 C C . SER A 1 88 ? -5.932 6.482 18.759 1.00 91.81 88 SER A C 1
ATOM 660 O O . SER A 1 88 ? -5.072 6.379 17.886 1.00 91.81 88 SER A O 1
ATOM 662 N N . SER A 1 89 ? -5.757 5.987 19.992 1.00 92.00 89 SER A N 1
ATOM 663 C CA . SER A 1 89 ? -4.551 5.245 20.375 1.00 92.00 89 SER A CA 1
ATOM 664 C C . SER A 1 89 ? -4.417 3.941 19.588 1.00 92.00 89 SER A C 1
ATOM 666 O O . SER A 1 89 ? -3.323 3.620 19.128 1.00 92.00 89 SER A O 1
ATOM 668 N N . ALA A 1 90 ? -5.514 3.195 19.428 1.00 91.56 90 ALA A N 1
ATOM 669 C CA . ALA A 1 90 ? -5.519 1.953 18.666 1.00 91.56 90 ALA A CA 1
ATOM 670 C C . ALA A 1 90 ? -5.224 2.212 17.183 1.00 91.56 90 ALA A C 1
ATOM 672 O O . ALA A 1 90 ? -4.337 1.574 16.635 1.00 91.56 90 ALA A O 1
ATOM 673 N N . LEU A 1 91 ? -5.865 3.201 16.551 1.00 91.88 91 LEU A N 1
ATOM 674 C CA . LEU A 1 91 ? -5.615 3.571 15.154 1.00 91.88 91 LEU A CA 1
ATOM 675 C C . LEU A 1 91 ? -4.160 3.983 14.913 1.00 91.88 91 LEU A C 1
ATOM 677 O O . LEU A 1 91 ? -3.569 3.542 13.930 1.00 91.88 91 LEU A O 1
ATOM 681 N N . ALA A 1 92 ? -3.556 4.751 15.825 1.00 90.25 92 ALA A N 1
ATOM 682 C CA . ALA A 1 92 ? -2.141 5.111 15.735 1.00 90.25 92 ALA A CA 1
ATOM 683 C C . ALA A 1 92 ? -1.229 3.873 15.810 1.00 90.25 92 ALA A C 1
ATOM 685 O O . ALA A 1 92 ? -0.318 3.713 14.996 1.00 90.25 92 ALA A O 1
ATOM 686 N N . MET A 1 93 ? -1.491 2.958 16.750 1.00 89.56 93 MET A N 1
ATOM 687 C CA . MET A 1 93 ? -0.730 1.709 16.862 1.00 89.56 93 MET A CA 1
ATOM 688 C C . MET A 1 93 ? -0.930 0.807 15.644 1.00 89.56 93 MET A C 1
ATOM 690 O O . MET A 1 93 ? 0.036 0.269 15.106 1.00 89.56 93 MET A O 1
ATOM 694 N N . MET A 1 94 ? -2.164 0.679 15.167 1.00 87.62 94 MET A N 1
ATOM 695 C CA . MET A 1 94 ? -2.521 -0.098 13.986 1.00 87.62 94 MET A CA 1
ATOM 696 C C . MET A 1 94 ? -1.884 0.476 12.715 1.00 87.62 94 MET A C 1
ATOM 698 O O . MET A 1 94 ? -1.477 -0.293 11.846 1.00 87.62 94 MET A O 1
ATOM 702 N N . GLU A 1 95 ? -1.739 1.798 12.602 1.00 87.06 95 GLU A N 1
ATOM 703 C CA . GLU A 1 95 ? -1.044 2.454 11.489 1.00 87.06 95 GLU A CA 1
ATOM 704 C C . GLU A 1 95 ? 0.460 2.154 11.515 1.00 87.06 95 GLU A C 1
ATOM 706 O O . GLU A 1 95 ? 1.030 1.747 10.499 1.00 87.06 95 GLU A O 1
ATOM 711 N N . LEU A 1 96 ? 1.094 2.222 12.693 1.00 84.25 96 LEU A N 1
ATOM 712 C CA . LEU A 1 96 ? 2.496 1.820 12.874 1.00 84.25 96 LEU A CA 1
ATOM 713 C C . LEU A 1 96 ? 2.715 0.331 12.561 1.00 84.25 96 LEU A C 1
ATOM 715 O O . LEU A 1 96 ? 3.686 -0.035 11.891 1.00 84.25 96 LEU A O 1
ATOM 719 N N . LYS A 1 97 ? 1.785 -0.533 12.991 1.00 81.50 97 LYS A N 1
ATOM 720 C CA . LYS A 1 97 ? 1.775 -1.967 12.655 1.00 81.50 97 LYS A CA 1
ATOM 721 C C . LYS A 1 97 ? 1.476 -2.212 11.163 1.00 81.50 97 LYS A C 1
ATOM 723 O O . LYS A 1 97 ? 1.757 -3.295 10.649 1.00 81.50 97 LYS A O 1
ATOM 728 N N . GLY A 1 98 ? 0.975 -1.210 10.436 1.00 79.81 98 GLY A N 1
ATOM 729 C CA . GLY A 1 98 ? 0.630 -1.296 9.015 1.00 79.81 98 GLY A CA 1
ATOM 730 C C . GLY A 1 98 ? -0.667 -2.058 8.735 1.00 79.81 98 GLY A C 1
ATOM 731 O O . GLY A 1 98 ? -0.789 -2.673 7.677 1.00 79.81 98 GLY A O 1
ATOM 732 N N . MET A 1 99 ? -1.605 -2.063 9.684 1.00 83.00 99 MET A N 1
ATOM 733 C CA . MET A 1 99 ? -2.943 -2.651 9.541 1.00 83.00 99 MET A CA 1
ATOM 734 C C . MET A 1 99 ? -3.947 -1.668 8.926 1.00 83.00 99 MET A C 1
ATOM 736 O O . MET A 1 99 ? -4.851 -2.086 8.205 1.00 83.00 99 MET A O 1
ATOM 740 N N . VAL A 1 100 ? -3.780 -0.366 9.178 1.00 88.56 100 VAL A N 1
ATOM 741 C CA . VAL A 1 100 ? -4.641 0.722 8.679 1.00 88.56 100 VAL A CA 1
ATOM 742 C C . VAL A 1 100 ? -3.789 1.848 8.104 1.00 88.56 100 VAL A C 1
ATOM 744 O O . VAL A 1 100 ? -2.597 1.928 8.399 1.00 88.56 100 VAL A O 1
ATOM 747 N N . ARG A 1 101 ? -4.383 2.709 7.276 1.00 89.12 101 ARG A N 1
ATOM 748 C CA . ARG A 1 101 ? -3.738 3.928 6.769 1.00 89.12 101 ARG A CA 1
ATOM 749 C C . ARG A 1 101 ? -4.671 5.121 6.907 1.00 89.12 101 ARG A C 1
ATOM 751 O O . ARG A 1 101 ? -5.862 5.003 6.604 1.00 89.12 101 ARG A O 1
ATOM 758 N N . GLN A 1 102 ? -4.127 6.267 7.300 1.00 92.00 102 GLN A N 1
ATOM 759 C CA . GLN A 1 102 ? -4.863 7.520 7.245 1.00 92.00 102 GLN A CA 1
ATOM 760 C C . GLN A 1 102 ? -4.892 8.056 5.805 1.00 92.00 102 GLN A C 1
ATOM 762 O O . GLN A 1 102 ? -3.865 8.131 5.129 1.00 92.00 102 GLN A O 1
ATOM 767 N N . VAL A 1 103 ? -6.074 8.440 5.321 1.00 90.12 103 VAL A N 1
ATOM 768 C CA . VAL A 1 103 ? -6.269 9.010 3.970 1.00 90.12 103 VAL A CA 1
ATOM 769 C C . VAL A 1 103 ? -6.555 10.515 3.986 1.00 90.12 103 VAL A C 1
ATOM 771 O O . VAL A 1 103 ? -6.828 11.110 2.947 1.00 90.12 103 VAL A O 1
ATOM 774 N N . GLY A 1 104 ? -6.425 11.142 5.158 1.00 89.56 104 GLY A N 1
ATOM 775 C CA . GLY A 1 104 ? -6.651 12.569 5.393 1.00 89.56 104 GLY A CA 1
ATOM 776 C C . GLY A 1 104 ? -7.918 12.832 6.205 1.00 89.56 104 GLY A C 1
ATOM 777 O O . GLY A 1 104 ? -8.787 11.974 6.307 1.00 89.56 104 GLY A O 1
ATOM 778 N N . GLY A 1 105 ? -7.996 14.006 6.843 1.00 90.00 105 GLY A N 1
ATOM 779 C CA . GLY A 1 105 ? -9.186 14.437 7.590 1.00 90.00 105 GLY A CA 1
ATOM 780 C C . GLY A 1 105 ? -9.668 13.431 8.642 1.00 90.00 105 GLY A C 1
ATOM 781 O O . GLY A 1 105 ? -10.856 13.156 8.692 1.00 90.00 105 GLY A O 1
ATOM 782 N N . MET A 1 106 ? -8.753 12.814 9.406 1.00 90.81 106 MET A N 1
ATOM 783 C CA . MET A 1 106 ? -9.075 11.772 10.407 1.00 90.81 106 MET A CA 1
ATOM 784 C C . MET A 1 106 ? -9.878 10.579 9.859 1.00 90.81 106 MET A C 1
ATOM 786 O O . MET A 1 106 ? -10.580 9.893 10.598 1.00 90.81 106 MET A O 1
ATOM 790 N N . THR A 1 107 ? -9.741 10.317 8.561 1.00 93.06 107 THR A N 1
ATOM 791 C CA . THR A 1 107 ? -10.383 9.200 7.877 1.00 93.06 107 THR A CA 1
ATOM 792 C C . THR A 1 107 ? -9.368 8.087 7.640 1.00 93.06 107 THR A C 1
ATOM 794 O O . THR A 1 107 ? -8.224 8.349 7.248 1.00 93.06 107 THR A O 1
ATOM 797 N N . TYR A 1 108 ? -9.782 6.849 7.885 1.00 92.44 108 TYR A N 1
ATOM 798 C CA . TYR A 1 108 ? -8.936 5.661 7.870 1.00 92.44 108 TYR A CA 1
ATOM 799 C C . TYR A 1 108 ? -9.513 4.595 6.942 1.00 92.44 108 TYR A C 1
ATOM 801 O O . TYR A 1 108 ? -10.724 4.480 6.783 1.00 92.44 108 TYR A O 1
ATOM 809 N N . VAL A 1 109 ? -8.630 3.800 6.345 1.00 91.00 109 VAL A N 1
ATOM 810 C CA . VAL A 1 109 ? -8.986 2.581 5.602 1.00 91.00 109 VAL A CA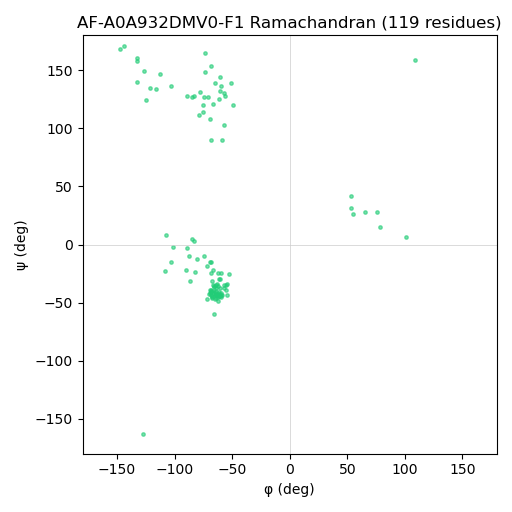 1
ATOM 811 C C . VAL A 1 109 ? -8.087 1.435 6.038 1.00 91.00 109 VAL A C 1
ATOM 813 O O . VAL A 1 109 ? -6.972 1.659 6.528 1.00 91.00 109 VAL A O 1
ATOM 816 N N . ALA A 1 110 ? -8.536 0.201 5.824 1.00 86.88 110 ALA A N 1
ATOM 817 C CA . ALA A 1 110 ? -7.681 -0.965 5.992 1.00 86.88 110 ALA A CA 1
ATOM 818 C C . ALA A 1 110 ? -6.478 -0.869 5.032 1.00 86.88 110 ALA A C 1
ATOM 820 O O . ALA A 1 110 ? -6.619 -0.576 3.843 1.00 86.88 110 ALA A O 1
ATOM 821 N N . ALA A 1 111 ? -5.267 -1.096 5.545 1.00 77.38 111 ALA A N 1
ATOM 822 C CA . ALA A 1 111 ? -4.040 -1.044 4.744 1.00 77.38 111 ALA A CA 1
ATOM 823 C C . ALA A 1 111 ? -3.882 -2.267 3.824 1.00 77.38 111 ALA A C 1
ATOM 825 O O . ALA A 1 111 ? -2.999 -2.283 2.967 1.00 77.38 111 ALA A O 1
ATOM 826 N N . ARG A 1 112 ? -4.727 -3.289 3.994 1.00 67.75 112 ARG A N 1
ATOM 827 C CA . ARG A 1 112 ? -4.799 -4.452 3.115 1.00 67.75 112 ARG A CA 1
ATOM 828 C C . ARG A 1 112 ? -6.158 -4.496 2.442 1.00 67.75 112 ARG A C 1
ATOM 830 O O . ARG A 1 112 ? -7.175 -4.389 3.121 1.00 67.75 112 ARG A O 1
ATOM 837 N N . GLU A 1 113 ? -6.165 -4.737 1.135 1.00 53.59 113 GLU A N 1
ATOM 838 C CA . GLU A 1 113 ? -7.327 -5.356 0.508 1.00 53.59 113 GLU A CA 1
ATOM 839 C C . GLU A 1 113 ? -7.578 -6.676 1.245 1.00 53.59 113 GLU A C 1
ATOM 841 O O . GLU A 1 113 ? -6.656 -7.483 1.432 1.00 53.59 113 GLU A O 1
ATOM 846 N N . LEU A 1 114 ? -8.815 -6.891 1.702 1.00 49.16 114 LEU A N 1
ATOM 847 C CA . LEU A 1 114 ? -9.290 -8.251 1.917 1.00 49.16 114 LEU A CA 1
ATOM 848 C C . LEU A 1 114 ? -8.948 -8.988 0.626 1.00 49.16 114 LEU A C 1
ATOM 850 O O . LEU A 1 114 ? -9.339 -8.534 -0.446 1.00 49.16 114 LEU A O 1
ATOM 854 N N . ARG A 1 115 ? -8.134 -10.044 0.718 1.00 43.00 115 ARG A N 1
ATOM 855 C CA . ARG A 1 115 ? -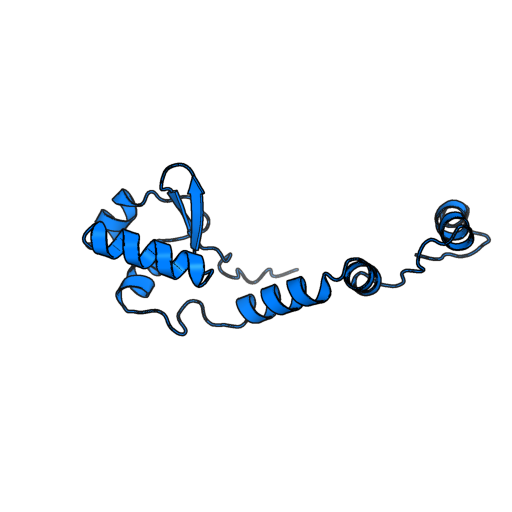7.853 -10.911 -0.424 1.00 43.00 115 ARG A CA 1
ATOM 856 C C . ARG A 1 115 ? -9.192 -11.473 -0.890 1.00 43.00 115 ARG A C 1
ATOM 858 O O . ARG A 1 115 ? -9.607 -12.521 -0.408 1.00 43.00 115 ARG A O 1
ATOM 865 N N . GLU A 1 116 ? -9.869 -10.788 -1.797 1.00 44.25 116 GLU A N 1
ATOM 866 C CA . GLU A 1 116 ? -10.792 -11.471 -2.675 1.00 44.25 116 GLU A CA 1
ATOM 867 C C . GLU A 1 116 ? -9.920 -12.363 -3.550 1.00 44.25 116 GLU A C 1
ATOM 869 O O . GLU A 1 116 ? -8.960 -11.910 -4.181 1.00 44.25 116 GLU A O 1
ATOM 874 N N . GLU A 1 117 ? -10.175 -13.668 -3.491 1.00 36.44 117 GLU A N 1
ATOM 875 C CA . GLU A 1 117 ? -9.566 -14.614 -4.411 1.00 36.44 117 GLU A CA 1
ATOM 876 C C . GLU A 1 117 ? -9.932 -14.177 -5.826 1.00 36.44 117 GLU A C 1
ATOM 878 O O . GLU A 1 117 ? -11.054 -14.380 -6.287 1.00 36.44 117 GLU A O 1
ATOM 883 N N . TYR A 1 118 ? -8.977 -13.556 -6.516 1.00 40.00 118 TYR A N 1
ATOM 884 C CA . TYR A 1 118 ? -9.123 -13.231 -7.922 1.00 40.00 118 TYR A CA 1
ATOM 885 C C . TYR A 1 118 ? -9.124 -14.548 -8.705 1.00 40.00 118 TYR A C 1
ATOM 887 O O . TYR A 1 118 ? -8.073 -15.079 -9.076 1.00 40.00 118 TYR A O 1
ATOM 895 N N . LYS A 1 119 ? -10.313 -15.125 -8.896 1.00 39.00 119 LYS A N 1
ATOM 896 C CA . LYS A 1 119 ? -10.517 -16.244 -9.811 1.00 39.00 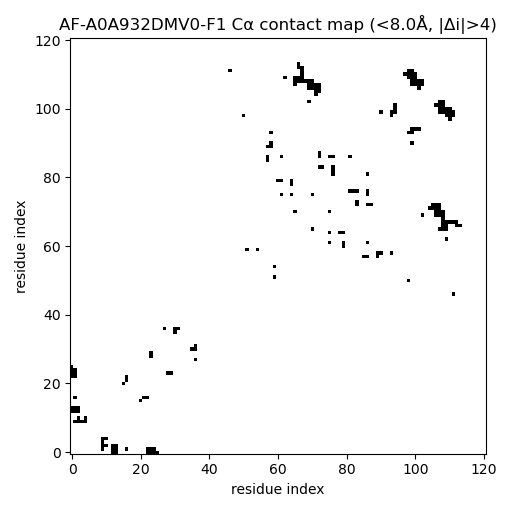119 LYS A CA 1
ATOM 897 C C . LYS A 1 119 ? -10.349 -15.720 -11.229 1.00 39.00 119 LYS A C 1
ATOM 899 O O . LYS A 1 119 ? -11.192 -14.988 -11.733 1.00 39.00 119 LYS A O 1
ATOM 904 N N . VAL A 1 120 ? -9.243 -16.101 -11.854 1.00 47.78 120 VAL A N 1
ATOM 905 C CA . VAL A 1 120 ? -9.102 -16.024 -13.305 1.00 47.78 120 VAL A CA 1
ATOM 906 C C . VAL A 1 120 ? -9.844 -17.236 -13.866 1.00 47.78 120 VAL A C 1
ATOM 908 O O . VAL A 1 120 ? -9.432 -18.367 -13.602 1.00 47.78 120 VAL A O 1
ATOM 911 N N . GLU A 1 121 ? -10.966 -17.001 -14.546 1.00 45.56 121 GLU A N 1
ATOM 912 C CA . GLU A 1 121 ? -11.583 -17.991 -15.445 1.00 45.56 121 GLU A CA 1
ATOM 913 C C . GLU A 1 121 ? -10.765 -18.148 -16.732 1.00 45.56 121 GLU A C 1
ATOM 915 O O . GLU A 1 121 ? -10.225 -17.127 -17.226 1.00 45.56 121 GLU A O 1
#

Mean predicted aligned error: 11.69 Å

Foldseek 3Di:
DADDPVDPVRPVVVVVVVVPDDDDDDVVSVCVVVVVPVVVVVVVVLVPDPLCDPPDPLLVLLLVVAAQDKDALVVSCVSSVHDSVSSVVSQVVCVVVQQWDDPDPRIIHGSDHPPPPPDDD

Sequence (121 aa):
VPGNIINRNSRGPNRLIQQGAKLVLSADDVLEELNLKMVTHQAQARAQLPLFDGADDTERALLTHLSAEPLHADELCVLAGLPIASVSSALAMMELKGMVRQVGGMTYVAARELREEYKVE

pLDDT: mean 82.03, std 15.59, range [36.44, 97.19]

Nearest PDB structures (foldseek):
  3maj-assembly1_A-2  TM=5.330E-01  e=8.601E-06  Rhodopseudomonas palustris
  2lnb-assembly1_A  TM=7.392E-01  e=1.852E-03  Homo sapiens
  4o5v-assembly1_A  TM=8.119E-01  e=4.953E-02  Thermoplasma acidophilum DSM 1728
  4d7k-assembly1_A  TM=6.473E-01  e=1.314E-02  Streptomyces davaonensis JCM 4913
  8bic-assembly1_A  TM=7.203E-01  e=1.450E-01  Photorhabdus laumondii subsp. laumondii TTO1

Secondary structure (DSSP, 8-state):
----TT-GGGHHHHHHHHTTPPP-SSHHHHHHHTTTHHHHHHHHHHHHS-TTTT--HHHHHHHHH--SS-EEHHHHHHHHT--HHHHHHHHHHHHHHTSEEEEETTEEEESS---------

Solvent-accessible surface area (backbone atoms only — not comparable to full-atom values): 7231 Å² total; per-residue (Å²): 86,74,53,60,88,86,43,76,83,24,53,60,48,43,49,43,38,76,74,69,42,79,84,30,93,52,74,64,53,53,31,55,74,70,65,38,54,62,56,54,50,52,52,49,54,56,70,68,51,60,94,62,69,92,48,51,75,70,47,51,49,50,56,75,73,47,38,86,61,78,41,42,56,70,57,51,23,63,75,56,74,43,57,64,70,59,49,54,54,40,51,54,52,33,36,76,73,55,54,30,40,78,80,54,91,68,18,34,22,34,57,54,79,77,82,69,81,82,76,81,129